Protein 5UFT (pdb70)

InterPro domains:
  IPR002871 NIF system FeS cluster assembly, NifU, N-terminal [PF01592] (6-122)
  IPR002871 NIF system FeS cluster assembly, NifU, N-terminal [PTHR10093] (5-143)
  IPR002871 NIF system FeS cluster assembly, NifU, N-terminal [cd06664] (5-134)

Secondary structure (DSSP, 8-state):
--HHHHS-HHHHHHHH---SBS--SS-SEEEEEEETTTTEEEEEEEEEETTEEEEEEEEEE--HHHHHHHHHHHHH-TT-BHHHHHHHHHHHHHHHHS-PPPP-GGGGGGGGGGGGGG-GGGHHHHTHHHHHHHHHHHHHHH--

Structure (mmCIF, N/CA/C/O backbone):
data_5UFT
#
_entry.id   5UFT
#
_cell.length_a   42.960
_cell.length_b   42.960
_cell.length_c   149.310
_cell.angle_alpha   90.000
_cell.angle_beta   90.000
_cell.angle_gamma   120.000
#
_symmetry.space_group_name_H-M   'P 31 2 1'
#
loop_
_entity.id
_entity.type
_entity.pdbx_description
1 polymer 'Nitrogen-fixing NifU-like, N-terminal'
2 water water
#
loop_
_atom_site.group_PDB
_atom_site.id
_atom_site.type_symbol
_atom_site.label_atom_id
_atom_site.label_alt_id
_atom_site.label_comp_id
_atom_sit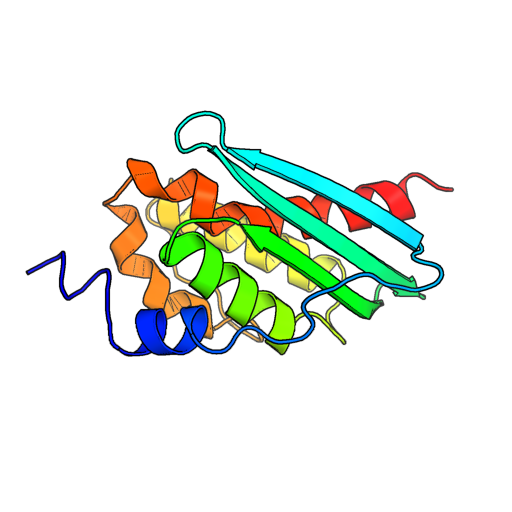e.label_asym_id
_atom_site.label_entity_id
_atom_site.label_seq_id
_atom_site.pdbx_PDB_ins_code
_atom_site.Cartn_x
_atom_site.Cartn_y
_atom_site.Cartn_z
_atom_site.occupancy
_atom_site.B_iso_or_equiv
_atom_site.auth_seq_id
_atom_site.auth_comp_id
_atom_site.auth_asym_id
_atom_site.auth_atom_id
_atom_site.pdbx_PDB_model_num
ATOM 1 N N . SER A 1 4 ? -11.500 7.290 50.547 1.00 93.96 0 SER A N 1
ATOM 2 C CA . SER A 1 4 ? -12.078 8.625 50.655 1.00 95.26 0 SER A CA 1
ATOM 3 C C . SER A 1 4 ? -11.083 9.707 50.244 1.00 94.28 0 SER A C 1
ATOM 4 O O . SER A 1 4 ? -11.423 10.614 49.485 1.00 94.79 0 SER A O 1
ATOM 7 N N . MET A 1 5 ? -9.861 9.605 50.770 1.00 93.45 1 MET A N 1
ATOM 8 C CA . MET A 1 5 ? -8.776 10.546 50.502 1.00 91.12 1 MET A CA 1
ATOM 9 C C . MET A 1 5 ? -9.074 11.956 51.006 1.00 89.75 1 MET A C 1
ATOM 10 O O . MET A 1 5 ? -8.275 12.517 51.762 1.00 92.09 1 MET A O 1
ATOM 15 N N . ILE A 1 6 ? -10.204 12.544 50.603 1.00 83.48 2 ILE A N 1
ATOM 16 C CA . ILE A 1 6 ? -10.493 13.917 51.010 1.00 80.78 2 ILE A CA 1
ATOM 17 C C . ILE A 1 6 ? -10.732 13.992 52.515 1.00 79.27 2 ILE A C 1
ATOM 18 O O . ILE A 1 6 ? -10.208 14.884 53.195 1.00 80.68 2 ILE A O 1
ATOM 23 N N . ASP A 1 7 ? -11.518 13.060 53.062 1.00 77.04 3 ASP A N 1
ATOM 24 C CA . ASP A 1 7 ? -11.665 12.989 54.509 1.00 76.52 3 ASP A CA 1
ATOM 25 C C . ASP A 1 7 ? -10.385 12.516 55.180 1.00 75.94 3 ASP A C 1
ATOM 26 O O . ASP A 1 7 ? -10.154 12.844 56.348 1.00 78.49 3 ASP A O 1
ATOM 31 N N . ASP A 1 8 ? -9.548 11.762 54.466 1.00 73.35 4 ASP A N 1
ATOM 32 C CA . ASP A 1 8 ? -8.236 11.417 54.997 1.00 71.42 4 ASP A CA 1
ATOM 33 C C . ASP A 1 8 ? -7.300 12.619 54.991 1.00 67.27 4 ASP A C 1
ATOM 34 O O . ASP A 1 8 ? -6.369 12.681 55.800 1.00 67.41 4 ASP A O 1
ATOM 39 N N . ILE A 1 9 ? -7.524 13.575 54.096 1.00 64.06 5 ILE A N 1
ATOM 40 C CA . ILE A 1 9 ? -6.678 14.762 54.027 1.00 61.30 5 ILE A CA 1
ATOM 41 C C . ILE A 1 9 ? -7.155 15.835 54.995 1.00 62.13 5 ILE A C 1
ATOM 42 O O . ILE A 1 9 ? -6.372 16.365 55.788 1.00 61.95 5 ILE A O 1
ATOM 47 N N . TYR A 1 10 ? -8.444 16.167 54.951 1.00 62.22 6 TYR A N 1
ATOM 48 C CA . TYR A 1 10 ? -9.040 17.111 55.896 1.00 65.32 6 TYR A CA 1
ATOM 49 C C . TYR A 1 10 ? -9.572 16.366 57.123 1.00 67.73 6 TYR A C 1
ATOM 50 O O . TYR A 1 10 ? -10.767 16.367 57.420 1.00 71.04 6 TYR A O 1
ATOM 59 N N . ASN A 1 11 ? -8.654 15.720 57.842 1.00 68.59 7 ASN A N 1
ATOM 60 C CA A ASN A 1 11 ? -9.091 14.965 59.006 0.74 72.06 7 ASN A CA 1
ATOM 61 C CA B ASN A 1 11 ? -8.950 14.978 59.059 0.26 72.01 7 ASN A CA 1
ATOM 62 C C . ASN A 1 11 ? -9.463 15.912 60.149 1.00 74.95 7 ASN A C 1
ATOM 63 O O . ASN A 1 11 ? -9.403 17.140 60.035 1.00 76.43 7 ASN A O 1
ATOM 72 N N . LYS A 1 12 ? -9.913 15.309 61.252 1.00 69.28 8 LYS A N 1
ATOM 73 C CA . LYS A 1 12 ? -10.315 16.098 62.408 1.00 68.42 8 LYS A CA 1
ATOM 74 C C . LYS A 1 12 ? -9.113 16.749 63.079 1.00 67.74 8 LYS A C 1
ATOM 75 O O . LYS A 1 12 ? -9.230 17.856 63.616 1.00 68.17 8 LYS A O 1
ATOM 77 N N . ARG A 1 13 ? -7.957 16.080 63.061 1.00 67.06 9 ARG A N 1
ATOM 78 C CA . ARG A 1 13 ? -6.748 16.683 63.612 1.00 67.32 9 ARG A CA 1
ATOM 79 C C . ARG A 1 13 ? -6.291 17.867 62.768 1.00 68.32 9 ARG A C 1
ATOM 80 O O . ARG A 1 13 ? -5.901 18.908 63.309 1.00 68.08 9 ARG A O 1
ATOM 88 N N . ILE A 1 14 ? -6.329 17.725 61.439 1.00 68.35 10 ILE A N 1
ATOM 89 C CA . ILE A 1 14 ? -5.937 18.821 60.556 1.00 69.70 10 ILE A CA 1
ATOM 90 C C . ILE A 1 14 ? -6.837 20.029 60.778 1.00 70.37 10 ILE A C 1
ATOM 91 O O . ILE A 1 14 ? -6.366 21.172 60.841 1.00 71.14 10 ILE A O 1
ATOM 96 N N . LEU A 1 15 ? -8.144 19.794 60.915 1.00 70.41 11 LEU A N 1
ATOM 97 C CA . LEU A 1 15 ? -9.086 20.8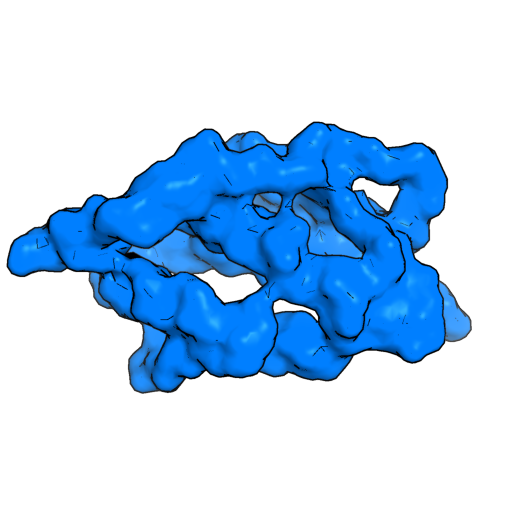93 61.102 1.00 71.38 11 LEU A CA 1
ATOM 98 C C . LEU A 1 15 ? -8.947 21.531 62.477 1.00 72.00 11 LEU A C 1
ATOM 99 O O . LEU A 1 15 ? -9.214 22.728 62.633 1.00 74.12 11 LEU A O 1
ATOM 104 N N . GLU A 1 16 ? -8.533 20.756 63.482 1.00 70.07 12 GLU A N 1
ATOM 105 C CA . GLU A 1 16 ? -8.323 21.326 64.809 1.00 69.99 12 GLU A CA 1
ATOM 106 C C . GLU A 1 16 ? -7.053 22.167 64.849 1.00 70.38 12 GLU A C 1
ATOM 107 O O . GLU A 1 16 ? -7.010 23.207 65.516 1.00 71.16 12 GLU A O 1
ATOM 109 N N . PHE A 1 17 ? -6.011 21.732 64.138 1.00 69.99 13 PHE A N 1
ATOM 110 C CA . PHE A 1 17 ? -4.773 22.503 64.082 1.00 70.47 13 PHE A CA 1
ATOM 111 C C . PHE A 1 17 ? -5.005 23.863 63.435 1.00 72.43 13 PHE A C 1
ATOM 112 O O . PHE A 1 17 ? -4.684 24.905 64.019 1.00 73.73 13 PHE A O 1
ATOM 120 N N . ALA A 1 18 ? -5.580 23.871 62.229 1.00 72.79 14 ALA A N 1
ATOM 121 C CA . ALA A 1 18 ? -5.731 25.112 61.476 1.00 74.51 14 ALA A CA 1
ATOM 122 C C . ALA A 1 18 ? -6.600 26.125 62.212 1.00 75.46 14 ALA A C 1
ATOM 123 O O . ALA A 1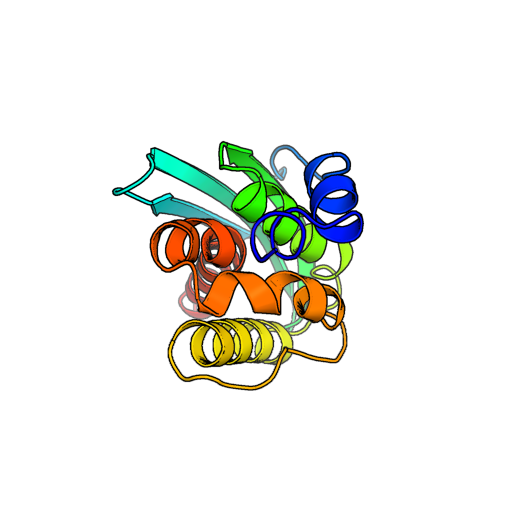 18 ? -6.419 27.335 62.041 1.00 76.99 14 ALA A O 1
ATOM 125 N N . GLY A 1 19 ? -7.538 25.657 63.032 1.00 74.76 15 GLY A N 1
ATOM 126 C CA . GLY A 1 19 ? -8.423 26.557 63.745 1.00 75.76 15 GLY A CA 1
ATOM 127 C C . GLY A 1 19 ? -7.866 27.136 65.025 1.00 77.12 15 GLY A C 1
ATOM 128 O O . GLY A 1 19 ? -8.427 28.108 65.541 1.00 78.31 15 GLY A O 1
ATOM 129 N N . ASN A 1 20 ? -6.776 26.569 65.552 1.00 71.82 16 ASN A N 1
ATOM 130 C CA . ASN A 1 20 ? -6.189 27.007 66.821 1.00 73.43 16 ASN A CA 1
ATOM 131 C C . ASN A 1 20 ? -4.694 27.277 66.621 1.00 69.87 16 ASN A C 1
ATOM 132 O O . ASN A 1 20 ? -3.839 26.550 67.131 1.00 66.30 16 ASN A O 1
ATOM 137 N N . MET A 1 21 ? -4.383 28.335 65.875 1.00 70.98 17 MET A N 1
ATOM 138 C CA . MET A 1 21 ? -3.004 28.770 65.695 1.00 69.69 17 MET A CA 1
ATOM 139 C C . MET A 1 21 ? -2.609 29.708 66.829 1.00 69.49 17 MET A C 1
ATOM 140 O O . MET A 1 21 ? -3.303 30.693 67.099 1.00 70.76 17 MET A O 1
ATOM 145 N N . GLU A 1 22 ? -1.497 29.401 67.486 1.00 68.42 18 GLU A N 1
ATOM 146 C CA . GLU A 1 22 ? -0.993 30.202 68.591 1.00 69.40 18 GLU A CA 1
ATOM 147 C C . GLU A 1 22 ? 0.175 31.070 68.134 1.00 66.89 18 GLU A C 1
ATOM 148 O O . GLU A 1 22 ? 0.841 30.785 67.136 1.00 64.64 18 GLU A O 1
ATOM 154 N N . ARG A 1 23 ? 0.399 32.156 68.879 1.00 68.19 19 ARG A N 1
ATOM 155 C CA . ARG A 1 23 ? 1.540 33.053 68.675 1.00 68.69 19 ARG A CA 1
ATOM 156 C C . ARG A 1 23 ? 1.494 33.737 67.310 1.00 68.58 19 ARG A C 1
ATOM 157 O O . ARG A 1 23 ? 2.504 33.830 66.612 1.00 67.54 19 ARG A O 1
ATOM 165 N N . ILE A 1 24 ? 0.319 34.231 66.933 1.00 69.79 20 ILE A N 1
ATOM 166 C CA . ILE A 1 24 ? 0.179 35.012 65.710 1.00 68.79 20 ILE A CA 1
ATOM 167 C C . ILE A 1 24 ? 0.537 36.461 66.009 1.00 70.83 20 ILE A C 1
ATOM 168 O O . ILE A 1 24 ? -0.008 37.070 66.937 1.00 72.87 20 ILE A O 1
ATOM 173 N N . GLY A 1 25 ? 1.454 37.009 65.236 1.00 71.31 21 GLY A N 1
ATOM 174 C CA . GLY A 1 25 ? 1.872 38.384 65.408 1.00 75.92 21 GLY A CA 1
ATOM 175 C C . GLY A 1 25 ? 3.338 38.543 65.024 1.00 75.20 21 GLY A C 1
ATOM 176 O O . GLY A 1 25 ? 3.819 37.893 64.093 1.00 68.97 21 GLY A O 1
ATOM 177 N N . GLN A 1 26 ? 4.027 39.415 65.758 1.00 77.43 22 GLN A N 1
ATOM 178 C CA . GLN A 1 26 ? 5.428 39.711 65.503 1.00 77.68 22 GLN A CA 1
ATOM 179 C C . GLN A 1 26 ? 6.174 39.798 66.827 1.00 80.60 22 GLN A C 1
ATOM 180 O O . GLN A 1 26 ? 5.585 40.049 67.882 1.00 81.34 22 GLN A O 1
ATOM 182 N N . LEU A 1 27 ? 7.484 39.581 66.761 1.00 82.28 23 LEU A N 1
ATOM 183 C CA . LEU A 1 27 ? 8.342 39.686 67.931 1.00 84.42 23 LEU A CA 1
ATOM 184 C C . LEU A 1 27 ? 8.907 41.095 68.051 1.00 93.19 23 LEU A C 1
ATOM 185 O O . LEU A 1 27 ? 9.035 41.823 67.063 1.00 97.04 23 LEU A O 1
ATOM 190 N N . ALA A 1 28 ? 9.246 41.473 69.285 1.00 97.41 24 ALA A N 1
ATOM 191 C CA . ALA A 1 28 ? 9.725 42.826 69.548 1.00 101.73 24 ALA A CA 1
ATOM 192 C C . ALA A 1 28 ? 11.066 43.078 68.868 1.00 101.23 24 ALA A C 1
ATOM 193 O O . ALA A 1 28 ? 11.174 43.922 67.971 1.00 105.22 24 ALA A O 1
ATOM 195 N N . GLU A 1 29 ? 12.103 42.354 69.282 1.00 94.63 25 GLU A N 1
ATOM 196 C CA . GLU A 1 29 ? 13.449 42.504 68.731 1.00 91.72 25 GLU A CA 1
ATOM 197 C C . GLU A 1 29 ? 13.946 41.142 68.262 1.00 83.21 25 GLU A C 1
ATOM 198 O O . GLU A 1 29 ? 14.814 40.529 68.894 1.00 80.81 25 GLU A O 1
ATOM 204 N N . PRO A 1 30 ? 13.421 40.647 67.145 1.00 78.92 26 PRO A N 1
ATOM 205 C CA . PRO A 1 30 ? 13.788 39.301 66.694 1.00 75.48 26 PRO A CA 1
ATOM 206 C C . PRO A 1 30 ? 15.220 39.241 66.189 1.00 75.70 26 PRO A C 1
ATOM 207 O O . PRO A 1 30 ? 15.792 40.236 65.737 1.00 68.08 26 PRO A O 1
ATOM 211 N N . ASP A 1 31 ? 15.798 38.041 66.271 1.00 63.43 27 ASP A N 1
ATOM 212 C CA . ASP A 1 31 ? 17.143 37.824 65.752 1.00 63.52 27 ASP A CA 1
ATOM 213 C C . ASP A 1 31 ? 17.146 37.627 64.242 1.00 63.56 27 ASP A C 1
ATOM 214 O O . ASP A 1 31 ? 18.154 37.912 63.587 1.00 63.94 27 ASP A O 1
ATOM 219 N N . ALA A 1 32 ? 16.041 37.142 63.678 1.00 63.18 28 ALA A N 1
ATOM 220 C CA . ALA A 1 32 ? 15.929 36.951 62.240 1.00 63.02 28 ALA A CA 1
ATOM 221 C C . ALA A 1 32 ? 14.456 36.861 61.871 1.00 65.00 28 ALA A C 1
ATOM 222 O O . ALA A 1 32 ? 13.640 36.348 62.640 1.00 66.21 28 ALA A O 1
ATOM 224 N N . VAL A 1 33 ? 14.127 37.376 60.688 1.00 66.89 29 VAL A N 1
ATOM 225 C CA . VAL A 1 33 ? 12.771 37.340 60.155 1.00 65.61 29 VAL A CA 1
ATOM 226 C C . VAL A 1 33 ? 12.826 36.787 58.740 1.00 65.08 29 VAL A C 1
ATOM 227 O O . VAL A 1 33 ? 13.568 37.303 57.897 1.00 67.03 29 VAL A O 1
ATOM 231 N N . ALA A 1 34 ? 12.040 35.746 58.478 1.00 63.02 30 ALA A N 1
ATOM 232 C CA . ALA A 1 34 ? 11.976 35.112 57.171 1.00 63.91 30 ALA A CA 1
ATOM 233 C C . ALA A 1 34 ? 10.547 35.135 56.650 1.00 66.43 30 ALA A C 1
ATOM 234 O O . ALA A 1 34 ? 9.602 34.835 57.386 1.00 64.41 30 ALA A O 1
ATOM 236 N N . THR A 1 35 ? 10.396 35.493 55.377 1.00 68.58 31 THR A N 1
ATOM 237 C CA . THR A 1 35 ? 9.113 35.471 54.689 1.00 69.44 31 THR A CA 1
ATOM 238 C C . THR A 1 35 ? 9.210 34.514 53.510 1.00 68.65 31 THR A C 1
ATOM 239 O O . THR A 1 35 ? 10.108 34.647 52.671 1.00 69.58 31 THR A O 1
ATOM 243 N N . VAL A 1 36 ? 8.293 33.552 53.452 1.00 67.40 32 VAL A N 1
ATOM 244 C CA . VAL A 1 36 ? 8.308 32.502 52.442 1.00 67.35 32 VAL A CA 1
ATOM 245 C C . VAL A 1 36 ? 6.977 32.519 51.703 1.00 68.80 32 VAL A C 1
ATOM 246 O O . VAL A 1 36 ? 5.915 32.646 52.322 1.00 69.00 32 VAL A O 1
ATOM 250 N N . HIS A 1 37 ? 7.034 32.391 50.377 1.00 71.19 33 HIS A N 1
ATOM 251 C CA . HIS A 1 37 ? 5.854 32.502 49.530 1.00 72.45 33 HIS A CA 1
ATOM 252 C C . HIS A 1 37 ? 5.739 31.291 48.615 1.00 72.97 33 HIS A C 1
ATOM 253 O O . HIS A 1 37 ? 6.739 30.808 48.077 1.00 72.73 33 HIS A O 1
ATOM 255 N N . SER A 1 38 ? 4.509 30.811 48.441 1.00 74.23 34 SER A N 1
ATOM 256 C CA . SER A 1 38 ? 4.200 29.734 47.505 1.00 74.30 34 SER A CA 1
ATOM 257 C C . SER A 1 38 ? 3.545 30.354 46.278 1.00 76.93 34 SER A C 1
ATOM 258 O O . SER A 1 38 ? 2.380 30.761 46.327 1.00 77.83 34 SER A O 1
ATOM 261 N N . LYS A 1 39 ? 4.292 30.414 45.174 1.00 78.92 35 LYS A N 1
ATOM 262 C CA . LYS A 1 39 ? 3.809 31.109 43.986 1.00 83.11 35 LYS A CA 1
ATOM 263 C C . LYS A 1 39 ? 2.620 30.403 43.347 1.00 84.01 35 LYS A C 1
ATOM 264 O O . LYS A 1 39 ? 1.823 31.044 42.652 1.00 87.56 35 LYS A O 1
ATOM 270 N N . LEU A 1 40 ? 2.475 29.095 43.570 1.00 81.34 36 LEU A N 1
ATOM 271 C CA . LEU A 1 40 ? 1.385 28.357 42.940 1.00 80.53 36 LEU A CA 1
ATOM 272 C C . LEU A 1 40 ? 0.037 28.737 43.543 1.00 78.91 36 LEU A C 1
ATOM 273 O O . LEU A 1 40 ? -0.931 28.988 42.815 1.00 80.75 36 LEU A O 1
ATOM 275 N N . CYS A 1 41 ? -0.046 28.787 44.873 1.00 76.18 37 CYS A N 1
ATOM 276 C CA . CYS A 1 41 ? -1.298 29.071 45.557 1.00 76.62 37 CYS A CA 1
ATOM 277 C C . CYS A 1 41 ? -1.352 30.453 46.193 1.00 77.70 37 CYS A C 1
ATOM 278 O O . CYS A 1 41 ? -2.425 30.860 46.651 1.00 79.01 37 CYS A O 1
ATOM 281 N N . GLY A 1 42 ? -0.238 31.181 46.238 1.00 77.63 38 GLY A N 1
ATOM 282 C CA . GLY A 1 42 ? -0.241 32.507 46.822 1.00 79.03 38 GLY A CA 1
ATOM 283 C C . GLY A 1 42 ? -0.230 32.543 48.332 1.00 76.97 38 GLY A C 1
ATOM 284 O O . GLY A 1 42 ? -0.628 33.554 48.920 1.00 78.93 38 GLY A O 1
ATOM 285 N N . SER A 1 43 ? 0.214 31.473 48.982 1.00 70.94 39 SER A N 1
ATOM 286 C CA . SER A 1 43 ? 0.264 31.416 50.434 1.00 71.03 39 SER A CA 1
ATOM 287 C C . SER A 1 43 ? 1.579 31.995 50.945 1.00 70.65 39 SER A C 1
ATOM 288 O O . SER A 1 43 ? 2.630 31.852 50.315 1.00 70.85 39 SER A O 1
ATOM 291 N N . THR A 1 44 ? 1.508 32.656 52.099 1.00 68.47 40 THR A N 1
ATOM 292 C CA . THR A 1 44 ? 2.648 33.377 52.647 1.00 67.43 40 THR A CA 1
ATOM 293 C C . THR A 1 44 ? 2.734 33.145 54.148 1.00 65.13 40 THR A C 1
ATOM 294 O O . THR A 1 44 ? 1.714 33.126 54.843 1.00 63.29 40 THR A O 1
ATOM 298 N N . VAL A 1 45 ? 3.960 32.963 54.640 1.00 63.93 41 VAL A N 1
ATOM 299 C CA . VAL A 1 45 ? 4.232 32.790 56.063 1.00 61.17 41 VAL A CA 1
ATOM 300 C C . VAL A 1 45 ? 5.460 33.618 56.418 1.00 63.21 41 VAL A C 1
ATOM 301 O O . VAL A 1 45 ? 6.529 33.432 55.825 1.00 65.86 41 VAL A O 1
ATOM 305 N N . THR A 1 46 ? 5.309 34.531 57.375 1.00 62.94 42 THR A N 1
ATOM 306 C CA . THR A 1 46 ? 6.414 35.319 57.911 1.00 63.89 42 THR A CA 1
ATOM 307 C C . THR A 1 46 ? 6.680 34.857 59.338 1.00 62.60 42 THR A C 1
ATOM 308 O O . THR A 1 46 ? 5.782 34.904 60.182 1.00 62.21 42 THR A O 1
ATOM 312 N N . VAL A 1 47 ? 7.907 34.415 59.604 1.00 62.02 43 VAL A N 1
ATOM 313 C CA . VAL A 1 47 ? 8.270 33.817 60.884 1.00 58.36 43 VAL A CA 1
ATOM 314 C C . VAL A 1 47 ? 9.293 34.706 61.579 1.00 58.62 43 VAL A C 1
ATOM 315 O O . VAL A 1 47 ? 10.280 35.126 60.965 1.00 59.89 43 VAL A O 1
ATOM 319 N N . TYR A 1 48 ? 9.049 34.989 62.857 1.00 58.04 44 TYR A N 1
ATOM 320 C CA . TYR A 1 48 ? 9.970 35.730 63.710 1.00 60.05 44 TYR A CA 1
ATOM 321 C C . TYR A 1 48 ? 10.566 34.766 64.726 1.00 61.15 44 TYR A C 1
ATOM 322 O O . TYR A 1 48 ? 9.835 33.993 65.354 1.00 60.70 44 TYR A O 1
ATOM 331 N N . LEU A 1 49 ? 11.888 34.810 64.888 1.00 60.26 45 LEU A N 1
ATOM 332 C CA . LEU A 1 49 ? 12.582 33.794 65.666 1.00 59.00 45 LEU A CA 1
ATOM 333 C C . LEU A 1 49 ? 13.647 34.422 66.554 1.00 58.97 45 LEU A C 1
ATOM 334 O O . LEU A 1 49 ? 14.357 35.341 66.136 1.00 59.95 45 LEU A O 1
ATOM 339 N N . LYS A 1 50 ? 13.749 33.915 67.782 1.00 58.74 46 LYS A N 1
ATOM 340 C CA . LYS A 1 50 ? 14.833 34.234 68.700 1.00 59.62 46 LYS A CA 1
ATOM 341 C C . LYS A 1 50 ? 15.536 32.945 69.101 1.00 57.88 46 LYS A C 1
ATOM 342 O O . LYS A 1 50 ? 14.887 31.912 69.297 1.00 56.61 46 LYS A O 1
ATOM 348 N N . MET A 1 51 ? 16.862 33.003 69.219 1.00 58.69 47 MET A N 1
ATOM 349 C CA . MET A 1 51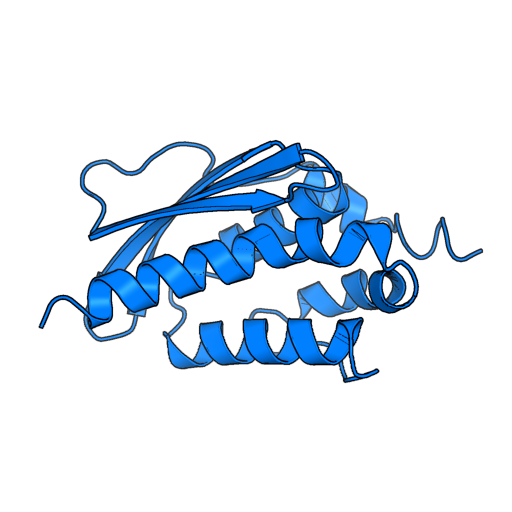 ? 17.655 31.827 69.547 1.00 59.34 47 MET A CA 1
ATOM 350 C C . MET A 1 51 ? 18.790 32.208 70.487 1.00 59.91 47 MET A C 1
ATOM 351 O O . MET A 1 51 ? 19.127 33.383 70.653 1.00 61.58 47 MET A O 1
ATOM 356 N N . ARG A 1 52 ? 19.376 31.182 71.107 1.00 59.03 48 ARG A N 1
ATOM 357 C CA . ARG A 1 52 ? 20.617 31.308 71.862 1.00 60.64 48 ARG A CA 1
ATOM 358 C C . ARG A 1 52 ? 21.193 29.924 72.131 1.00 60.66 48 ARG A C 1
ATOM 359 O O . ARG A 1 52 ? 20.465 29.015 72.544 1.00 59.97 48 ARG A O 1
ATOM 367 N N . ASP A 1 53 ? 22.496 29.760 71.897 1.00 61.04 49 ASP A N 1
ATOM 368 C CA . ASP A 1 53 ? 23.203 28.500 72.135 1.00 60.96 49 ASP A CA 1
ATOM 369 C C . ASP A 1 53 ? 22.578 27.332 71.376 1.00 60.90 49 ASP A C 1
ATOM 370 O O . ASP A 1 53 ? 22.548 26.204 71.875 1.00 62.39 49 ASP A O 1
ATOM 375 N N . GLY A 1 54 ? 22.073 27.585 70.171 1.00 60.05 50 GLY A N 1
ATOM 376 C CA . GLY A 1 54 ? 21.484 26.536 69.365 1.00 58.13 50 GLY A CA 1
ATOM 377 C C . GLY A 1 54 ? 20.068 26.153 69.728 1.00 55.71 50 GLY A C 1
ATOM 378 O O . GLY A 1 54 ? 19.560 25.153 69.206 1.00 54.83 50 GLY A O 1
ATOM 379 N N . VAL A 1 55 ? 19.409 26.914 70.598 1.00 54.71 51 VAL A N 1
ATOM 380 C CA . VAL A 1 55 ? 18.064 26.605 71.063 1.00 53.88 51 VAL A CA 1
ATOM 381 C C . VAL A 1 55 ? 17.148 27.772 70.726 1.00 54.18 51 VAL A C 1
ATOM 382 O O . VAL A 1 55 ? 17.517 28.937 70.913 1.00 55.16 51 VAL A O 1
ATOM 386 N N . VAL A 1 56 ? 15.958 27.457 70.227 1.00 52.60 52 VAL A N 1
ATOM 387 C CA . VAL A 1 56 ? 14.944 28.470 69.955 1.00 51.47 52 VAL A CA 1
ATOM 388 C C . VAL A 1 56 ? 14.305 28.893 71.271 1.00 50.96 52 VAL A C 1
ATOM 389 O O . VAL A 1 56 ? 13.843 28.050 72.049 1.00 50.30 52 VAL A O 1
ATOM 393 N N . THR A 1 57 ? 14.279 30.204 71.525 1.00 51.41 53 THR A N 1
ATOM 394 C CA . THR A 1 57 ? 13.756 30.739 72.775 1.00 51.69 53 THR A CA 1
ATOM 395 C C . THR A 1 57 ? 12.451 31.505 72.623 1.00 52.89 53 THR A C 1
ATOM 396 O O . THR A 1 57 ? 11.738 31.674 73.618 1.00 54.80 53 THR A O 1
ATOM 400 N N . ASP A 1 58 ? 12.121 31.972 71.422 1.00 54.12 54 ASP A N 1
ATOM 401 C CA . ASP A 1 58 ? 10.882 32.706 71.210 1.00 54.93 54 ASP A CA 1
ATOM 402 C C . ASP A 1 58 ? 10.469 32.555 69.754 1.00 54.34 54 ASP A C 1
ATOM 403 O O . ASP A 1 58 ? 11.311 32.345 68.876 1.00 52.31 54 ASP A O 1
ATOM 408 N N . PHE A 1 59 ? 9.166 32.667 69.507 1.00 55.68 55 PHE A N 1
ATOM 409 C CA . PHE A 1 59 ? 8.622 32.426 68.179 1.00 55.28 55 PHE A CA 1
ATOM 410 C C . PHE A 1 59 ? 7.343 33.226 67.993 1.00 56.49 55 PHE A C 1
ATOM 411 O O . PHE A 1 59 ? 6.544 33.363 68.924 1.00 56.74 55 PHE A O 1
ATOM 419 N N . ALA A 1 60 ? 7.161 33.743 66.780 1.00 57.37 56 ALA A N 1
ATOM 420 C CA . ALA A 1 60 ? 5.941 34.425 66.372 1.00 58.74 56 ALA A CA 1
ATOM 421 C C . ALA A 1 60 ? 5.867 34.377 64.854 1.00 58.49 56 ALA A C 1
ATOM 422 O O . ALA A 1 60 ? 6.896 34.395 64.172 1.00 57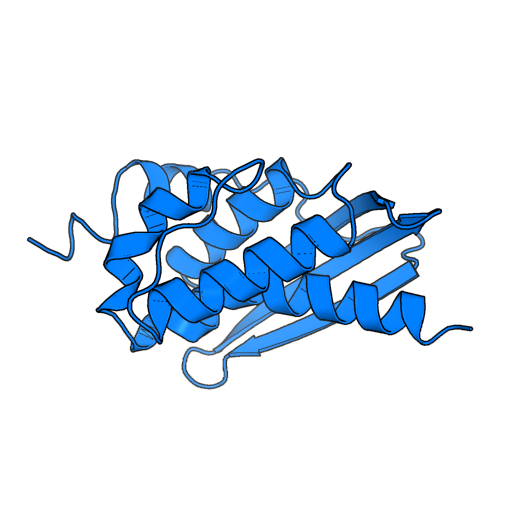.43 56 ALA A O 1
ATOM 424 N N . HIS A 1 61 ? 4.646 34.313 64.329 1.00 59.54 57 HIS A N 1
ATOM 425 C CA . HIS A 1 61 ? 4.472 34.172 62.892 1.00 59.44 57 HIS A CA 1
ATOM 426 C C . HIS A 1 61 ? 3.157 34.797 62.454 1.00 63.31 57 HIS A C 1
ATOM 427 O O . HIS A 1 61 ? 2.216 34.926 63.240 1.00 65.22 57 HIS A O 1
ATOM 434 N N . GLU A 1 62 ? 3.110 35.184 61.181 1.00 65.38 58 GLU A N 1
ATOM 435 C CA . GLU A 1 62 ? 1.900 35.666 60.529 1.00 67.07 58 GLU A CA 1
ATOM 436 C C . GLU A 1 62 ? 1.632 34.763 59.334 1.00 63.37 58 GLU A C 1
ATOM 437 O O . GLU A 1 62 ? 2.497 34.608 58.464 1.00 60.25 58 GLU A O 1
ATOM 443 N N . VAL A 1 63 ? 0.445 34.161 59.297 1.00 62.93 59 VAL A N 1
ATOM 444 C CA . VAL A 1 63 ? 0.122 33.105 58.344 1.00 62.43 59 VAL A CA 1
ATOM 445 C C . VAL A 1 63 ? -1.072 33.536 57.502 1.00 67.39 59 VAL A C 1
ATOM 446 O O . VAL A 1 63 ? -2.072 34.028 58.037 1.00 69.48 59 VAL A O 1
ATOM 450 N N . LYS A 1 64 ? -0.959 33.346 56.176 1.00 68.93 60 LYS A N 1
ATOM 451 C CA . LYS A 1 64 ? -2.052 33.549 55.221 1.00 71.42 60 LYS A CA 1
ATOM 452 C C . LYS A 1 64 ? -1.933 32.426 54.187 1.00 69.68 60 LYS A C 1
ATOM 453 O O . LYS A 1 64 ? -1.455 32.625 53.069 1.00 71.29 60 LYS A O 1
ATOM 455 N N . ALA A 1 65 ? -2.370 31.228 54.574 1.00 69.22 61 ALA A N 1
ATOM 456 C CA . ALA A 1 65 ? -2.180 30.030 53.769 1.00 70.18 61 ALA A CA 1
ATOM 457 C C . ALA A 1 65 ? -3.459 29.203 53.788 1.00 73.25 61 ALA A C 1
ATOM 458 O O . ALA A 1 65 ? -4.431 29.536 54.474 1.00 74.50 61 ALA A O 1
ATOM 460 N N . CYS A 1 66 ? -3.453 28.107 53.032 1.00 74.18 62 CYS A N 1
ATOM 461 C CA . CYS A 1 66 ? -4.593 27.205 53.000 1.00 73.65 62 CYS A CA 1
ATOM 462 C C . CYS A 1 66 ? -4.688 26.433 54.316 1.00 72.21 62 CYS A C 1
ATOM 463 O O . CYS A 1 66 ? -3.896 26.623 55.243 1.00 71.60 62 CYS A O 1
ATOM 466 N N . ALA A 1 67 ? -5.676 25.537 54.389 1.00 73.13 63 ALA A N 1
ATOM 467 C CA . ALA A 1 67 ? -5.910 24.790 55.621 1.00 71.83 63 ALA A CA 1
ATOM 468 C C . ALA A 1 67 ? -4.708 23.930 55.990 1.00 69.25 63 ALA A C 1
ATOM 469 O O . ALA A 1 67 ? -4.359 23.814 57.171 1.00 67.76 63 ALA A O 1
ATOM 471 N N . LEU A 1 68 ? -4.062 23.318 54.995 1.00 69.00 64 LEU A N 1
ATOM 472 C CA . LEU A 1 68 ? -2.879 22.511 55.279 1.00 65.88 64 LEU A CA 1
ATOM 473 C C . LEU A 1 68 ? -1.719 23.382 55.746 1.00 63.14 64 LEU A C 1
ATOM 474 O O . LEU A 1 68 ? -0.972 22.995 56.653 1.00 63.23 64 LEU A O 1
ATOM 479 N N . GLY A 1 69 ? -1.554 24.561 55.144 1.00 63.48 65 GLY A N 1
ATOM 480 C CA . GLY A 1 69 ? -0.525 25.476 55.607 1.00 63.24 65 GLY A CA 1
ATOM 481 C C . GLY A 1 69 ? -0.810 26.017 56.996 1.00 62.75 65 GLY A C 1
ATOM 482 O O . GLY A 1 69 ? 0.107 26.200 57.801 1.00 60.18 65 GLY A O 1
ATOM 483 N N . GLN A 1 70 ? -2.085 26.282 57.294 1.00 63.39 66 GLN A N 1
ATOM 484 C CA . GLN A 1 70 ? -2.461 26.711 58.638 1.00 62.78 66 GLN A CA 1
ATOM 485 C C . GLN A 1 70 ? -2.213 25.602 59.652 1.00 62.09 66 GLN A C 1
ATOM 486 O O . GLN A 1 70 ? -1.671 25.844 60.738 1.00 61.43 66 GLN A O 1
ATOM 492 N N . ALA A 1 71 ? -2.606 24.372 59.312 1.00 61.94 67 ALA A N 1
ATOM 493 C CA . ALA A 1 71 ? -2.452 23.257 60.241 1.00 59.56 67 ALA A CA 1
ATOM 494 C C . ALA A 1 71 ? -0.983 22.956 60.511 1.00 59.84 67 ALA A C 1
ATOM 495 O O . ALA A 1 71 ? -0.609 22.612 61.638 1.00 60.05 67 ALA A O 1
ATOM 497 N N . SER A 1 72 ? -0.134 23.078 59.487 1.00 59.36 68 SER A N 1
ATOM 498 C CA . SER A 1 72 ? 1.292 22.836 59.681 1.00 57.53 68 SER A CA 1
ATOM 499 C C . SER A 1 72 ? 1.930 23.944 60.507 1.00 56.75 68 SER A C 1
ATOM 500 O O . SER A 1 72 ? 2.801 23.680 61.344 1.00 56.66 68 SER A O 1
ATOM 503 N N . SER A 1 73 ? 1.517 25.193 60.276 1.00 56.86 69 SER A N 1
ATOM 504 C CA . SER A 1 73 ? 2.035 26.304 61.066 1.00 56.40 69 SER A CA 1
ATOM 505 C C . SER A 1 73 ? 1.570 26.223 62.513 1.00 55.52 69 SER A C 1
ATOM 506 O O . SER A 1 73 ? 2.270 26.696 63.416 1.00 54.08 69 SER A O 1
ATOM 509 N N . SER A 1 74 ? 0.397 25.633 62.751 1.00 57.05 70 SER A N 1
ATOM 510 C CA . SER A 1 74 ? -0.092 25.484 64.117 1.00 56.96 70 SER A CA 1
ATOM 511 C C . SER A 1 74 ? 0.738 24.469 64.892 1.00 55.52 70 SER A C 1
ATOM 512 O O . SER A 1 74 ? 1.019 24.667 66.080 1.00 56.49 70 SER A O 1
ATOM 515 N N . VAL A 1 75 ? 1.138 23.377 64.238 1.00 54.68 71 VAL A N 1
ATOM 516 C CA . VAL A 1 75 ? 1.979 22.384 64.898 1.00 52.62 71 VAL A CA 1
ATOM 517 C C . VAL A 1 75 ? 3.349 22.970 65.211 1.00 52.96 71 VAL A C 1
ATOM 518 O O . VAL A 1 75 ? 3.935 22.688 66.264 1.00 53.57 71 VAL A O 1
ATOM 522 N N . MET A 1 76 ? 3.878 23.798 64.308 1.00 52.41 72 MET A N 1
ATOM 523 C CA . MET A 1 76 ? 5.176 24.423 64.543 1.00 51.59 72 MET A CA 1
ATOM 524 C C . MET A 1 76 ? 5.133 25.335 65.762 1.00 51.34 72 MET A C 1
ATOM 525 O O . MET A 1 76 ? 6.013 25.276 66.627 1.00 50.67 72 MET A O 1
ATOM 530 N N . ALA A 1 77 ? 4.101 26.178 65.855 1.00 53.23 73 ALA A N 1
ATOM 531 C CA . ALA A 1 77 ? 4.006 27.131 66.956 1.00 54.33 73 ALA A CA 1
ATOM 532 C C . ALA A 1 77 ? 3.863 26.451 68.312 1.00 55.91 73 ALA A C 1
ATOM 533 O O . ALA A 1 77 ? 4.172 27.070 69.336 1.00 56.86 73 ALA A O 1
ATOM 535 N N . ARG A 1 78 ? 3.406 25.198 68.347 1.00 57.64 74 ARG A N 1
ATOM 536 C CA . ARG A 1 78 ? 3.234 24.493 69.611 1.00 59.17 74 ARG A CA 1
ATOM 537 C C . ARG A 1 78 ? 4.490 23.765 70.065 1.00 58.48 74 ARG A C 1
ATOM 538 O O . ARG A 1 78 ? 4.597 23.426 71.248 1.00 58.68 74 ARG A O 1
ATOM 546 N N . ASN A 1 79 ? 5.440 23.519 69.162 1.00 58.53 75 ASN A N 1
ATOM 547 C CA . ASN A 1 79 ? 6.583 22.675 69.473 1.00 58.09 75 ASN A CA 1
ATOM 548 C C . ASN A 1 79 ? 7.932 23.289 69.119 1.00 56.42 75 ASN A C 1
ATOM 549 O O . ASN A 1 79 ? 8.953 22.612 69.277 1.00 56.50 75 ASN A O 1
ATOM 554 N N . VAL A 1 80 ? 7.976 24.538 68.656 1.00 54.56 76 VAL A N 1
ATOM 555 C CA . VAL A 1 80 ? 9.244 25.091 68.188 1.00 52.14 76 VAL A CA 1
ATOM 556 C C . VAL A 1 80 ? 10.075 25.629 69.349 1.00 52.46 76 VAL A C 1
ATOM 557 O O . VAL A 1 80 ? 11.305 25.499 69.355 1.00 55.17 76 VAL A O 1
ATOM 561 N N . ILE A 1 81 ? 9.432 26.229 70.351 1.00 49.70 77 ILE A N 1
ATOM 562 C CA . ILE A 1 81 ? 10.169 26.813 71.465 1.00 50.86 77 ILE A CA 1
ATOM 563 C C . ILE A 1 81 ? 10.771 25.701 72.312 1.00 49.82 77 ILE A C 1
ATOM 564 O O . ILE A 1 81 ? 10.064 24.800 72.782 1.00 49.91 77 ILE A O 1
ATOM 569 N N . GLY A 1 82 ? 12.087 25.761 72.513 1.00 50.39 78 GLY A N 1
ATOM 570 C CA . GLY A 1 82 ? 12.816 24.725 73.210 1.00 49.19 78 GLY A CA 1
ATOM 571 C C . GLY A 1 82 ? 13.494 23.720 72.305 1.00 48.08 78 GLY A C 1
ATOM 572 O O . GLY A 1 82 ? 14.289 22.908 72.794 1.00 48.49 78 GLY A O 1
ATOM 573 N N . ALA A 1 83 ? 13.205 23.752 71.007 1.00 46.96 79 ALA A N 1
ATOM 574 C CA . ALA A 1 83 ? 13.813 22.827 70.065 1.00 48.10 79 ALA A CA 1
ATOM 575 C C . ALA A 1 83 ? 15.199 23.308 69.656 1.00 49.71 79 ALA A C 1
ATOM 576 O O . ALA A 1 83 ? 15.494 24.507 69.659 1.00 50.51 79 ALA A O 1
ATOM 578 N N . THR A 1 84 ? 16.052 22.356 69.300 1.00 50.20 80 THR A N 1
ATOM 579 C CA . THR A 1 84 ? 17.376 22.671 68.793 1.00 51.99 80 THR A CA 1
ATOM 580 C C . THR A 1 84 ? 17.336 22.817 67.276 1.00 53.87 80 THR A C 1
ATOM 581 O O . THR A 1 84 ? 16.394 22.382 66.608 1.00 53.45 80 THR A O 1
ATOM 585 N N . ALA A 1 85 ? 18.382 23.446 66.735 1.00 55.09 81 ALA A N 1
ATOM 586 C CA . ALA A 1 85 ? 18.474 23.615 65.289 1.00 55.80 81 ALA A CA 1
ATOM 587 C C . ALA A 1 85 ? 18.523 22.268 64.581 1.00 57.95 81 ALA A C 1
ATOM 588 O O . ALA A 1 85 ? 17.975 22.113 63.484 1.00 59.06 81 ALA A O 1
ATOM 590 N N . ASP A 1 86 ? 19.168 21.277 65.200 1.00 59.55 82 ASP A N 1
ATOM 591 C CA . ASP A 1 86 ? 19.236 19.951 64.596 1.00 61.89 82 ASP A CA 1
ATOM 592 C C . ASP A 1 86 ? 17.880 19.257 64.629 1.00 60.67 82 ASP A C 1
ATOM 593 O O . ASP A 1 86 ? 17.534 18.520 63.698 1.00 61.45 82 ASP A O 1
ATOM 598 N N . GLU A 1 87 ? 17.098 19.479 65.689 1.00 58.96 83 GLU A N 1
ATOM 599 C CA . GLU A 1 87 ? 15.753 18.914 65.739 1.00 58.79 83 GLU A CA 1
ATOM 600 C C . GLU A 1 87 ? 14.866 19.513 64.657 1.00 59.29 83 GLU A C 1
ATOM 601 O O . GLU A 1 87 ? 14.010 18.823 64.089 1.00 60.26 83 GLU A O 1
ATOM 607 N N . LEU A 1 88 ? 15.059 20.798 64.354 1.00 57.23 84 LEU A N 1
ATOM 608 C CA . LEU A 1 88 ? 14.212 21.476 63.381 1.00 56.57 84 LEU A CA 1
ATOM 609 C C . LEU A 1 88 ? 14.591 21.108 61.952 1.00 57.00 84 LEU A C 1
ATOM 610 O O . LEU A 1 88 ? 13.712 20.915 61.104 1.00 55.86 84 LEU A O 1
ATOM 615 N N . ARG A 1 89 ? 15.891 21.010 61.663 1.00 57.32 85 ARG A N 1
ATOM 616 C CA . ARG A 1 89 ? 16.312 20.559 60.342 1.00 58.50 85 ARG A CA 1
ATOM 617 C C . ARG A 1 89 ? 15.917 19.108 60.105 1.00 59.19 85 ARG A C 1
ATOM 618 O O . ARG A 1 89 ? 15.585 18.730 58.975 1.00 60.59 85 ARG A O 1
ATOM 626 N N . ALA A 1 90 ? 15.943 18.283 61.155 1.00 57.82 86 ALA A N 1
ATOM 627 C CA . ALA A 1 90 ? 15.525 16.893 61.011 1.00 57.18 86 ALA A CA 1
ATOM 628 C C . ALA A 1 90 ? 14.039 16.796 60.689 1.00 56.62 86 ALA A C 1
ATOM 629 O O . ALA A 1 90 ? 13.635 16.006 59.828 1.00 58.28 86 ALA A O 1
ATOM 631 N N . ALA A 1 91 ? 13.212 17.596 61.367 1.00 54.22 87 ALA A N 1
ATOM 632 C CA . ALA A 1 91 ? 11.781 17.580 61.089 1.00 52.23 87 ALA A CA 1
ATOM 633 C C . ALA A 1 91 ? 11.493 18.067 59.674 1.00 54.36 87 ALA A C 1
ATOM 634 O O . ALA A 1 91 ? 10.655 17.493 58.970 1.00 54.75 87 ALA A O 1
ATOM 636 N N . ARG A 1 92 ? 12.182 19.125 59.242 1.00 55.29 88 ARG A N 1
ATOM 637 C CA . ARG A 1 92 ? 12.022 19.604 57.874 1.00 56.46 88 ARG A CA 1
ATOM 638 C C . ARG A 1 92 ? 12.521 18.572 56.871 1.00 57.10 88 ARG A C 1
ATOM 639 O O . ARG A 1 92 ? 11.883 18.345 55.835 1.00 56.49 88 ARG A O 1
ATOM 647 N N . ASP A 1 93 ? 13.654 17.931 57.166 1.00 58.28 89 ASP A N 1
ATOM 648 C CA . ASP A 1 93 ? 14.153 16.869 56.298 1.00 59.67 89 ASP A CA 1
ATOM 649 C C . ASP A 1 93 ? 13.167 15.711 56.229 1.00 57.07 89 ASP A C 1
ATOM 650 O O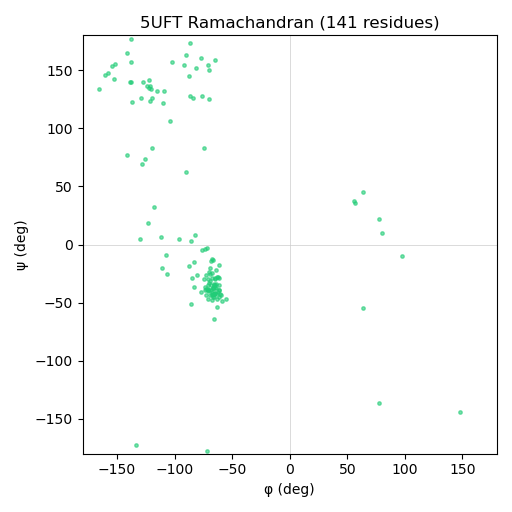 . ASP A 1 93 ? 12.931 15.149 55.153 1.00 56.36 89 ASP A O 1
ATOM 655 N N . ALA A 1 94 ? 12.574 15.346 57.367 1.00 54.81 90 ALA A N 1
ATOM 656 C CA . ALA A 1 94 ? 11.596 14.265 57.375 1.00 53.47 90 ALA A CA 1
ATOM 657 C C . ALA A 1 94 ? 10.326 14.665 56.636 1.00 54.22 90 ALA A C 1
ATOM 658 O O . ALA A 1 94 ? 9.694 13.828 55.981 1.00 53.85 90 ALA A O 1
ATOM 660 N N . MET A 1 95 ? 9.935 15.938 56.729 1.00 54.02 91 MET A N 1
ATOM 661 C CA . MET A 1 95 ? 8.745 16.393 56.017 1.00 52.22 91 MET A CA 1
ATOM 662 C C . MET A 1 95 ? 8.951 16.330 54.509 1.00 54.89 91 MET A C 1
ATOM 663 O O . MET A 1 95 ? 8.056 15.901 53.771 1.00 57.32 91 MET A O 1
ATOM 668 N N . TYR A 1 96 ? 10.127 16.747 54.034 1.00 56.11 92 TYR A N 1
ATOM 669 C CA . TYR A 1 96 ? 10.440 16.650 52.610 1.00 58.17 92 TYR A CA 1
ATOM 670 C C . TYR A 1 96 ? 10.366 15.207 52.129 1.00 59.63 92 TYR A C 1
ATOM 671 O O . TYR A 1 96 ? 9.738 14.911 51.105 1.00 62.55 92 TYR A O 1
ATOM 680 N N . ARG A 1 97 ? 11.008 14.292 52.858 1.00 58.71 93 ARG A N 1
ATOM 681 C CA . ARG A 1 97 ? 11.073 12.902 52.422 1.00 60.76 93 ARG A CA 1
ATOM 682 C C . ARG A 1 97 ? 9.726 12.197 52.524 1.00 62.21 93 ARG A C 1
ATOM 683 O O . ARG A 1 97 ? 9.499 11.215 51.809 1.00 65.43 93 ARG A O 1
ATOM 691 N N . MET A 1 98 ? 8.827 12.672 53.390 1.00 60.05 94 MET A N 1
ATOM 692 C CA . MET A 1 98 ? 7.515 12.042 53.501 1.00 60.85 94 MET A CA 1
ATOM 693 C C . MET A 1 98 ? 6.643 12.365 52.293 1.00 62.81 94 MET A C 1
ATOM 694 O O . MET A 1 98 ? 5.971 11.480 51.749 1.00 64.55 94 MET A O 1
ATOM 699 N N . LEU A 1 99 ? 6.649 13.623 51.854 1.00 61.98 95 LEU A N 1
ATOM 700 C CA . LEU A 1 99 ? 5.770 14.059 50.776 1.00 64.90 95 LEU A CA 1
ATOM 701 C C . LEU A 1 99 ? 6.347 13.802 49.389 1.00 66.27 95 LEU A C 1
ATOM 702 O O . LEU A 1 99 ? 5.580 13.608 48.439 1.00 66.69 95 LEU A O 1
ATOM 707 N N . LYS A 1 100 ? 7.674 13.790 49.244 1.00 67.62 96 LYS A N 1
ATOM 708 C CA . LYS A 1 100 ? 8.302 13.637 47.939 1.00 70.73 96 LYS A CA 1
ATOM 709 C C . LYS A 1 100 ? 8.939 12.274 47.704 1.00 73.55 96 LYS A C 1
ATOM 710 O O . LYS A 1 100 ? 9.066 11.865 46.546 1.00 77.60 96 LYS A O 1
ATOM 716 N N . GLU A 1 101 ? 9.342 11.565 48.760 1.00 73.26 97 GLU A N 1
ATOM 717 C CA . GLU A 1 101 ? 10.114 10.334 48.626 1.00 76.09 97 GLU A CA 1
ATOM 718 C C . GLU A 1 101 ? 9.442 9.149 49.311 1.00 75.41 97 GLU A C 1
ATOM 719 O O . GLU A 1 101 ? 10.102 8.139 49.583 1.00 76.55 97 GLU A O 1
ATOM 725 N N . ASN A 1 102 ? 8.143 9.252 49.599 1.00 74.08 98 ASN A N 1
ATOM 726 C CA . ASN A 1 102 ? 7.384 8.182 50.256 1.00 74.70 98 ASN A CA 1
ATOM 727 C C . ASN A 1 102 ? 8.032 7.776 51.579 1.00 74.09 98 ASN A C 1
ATOM 728 O O . ASN A 1 102 ? 8.058 6.601 51.951 1.00 74.90 98 ASN A O 1
ATOM 733 N N . GLY A 1 103 ? 8.559 8.759 52.297 1.00 71.75 99 GLY A N 1
ATOM 734 C CA . GLY A 1 103 ? 9.250 8.507 53.538 1.00 69.95 99 GLY A CA 1
ATOM 735 C C . GLY A 1 103 ? 8.307 8.455 54.718 1.00 68.38 99 GLY A C 1
ATOM 736 O O . GLY A 1 103 ? 7.101 8.729 54.620 1.00 68.25 99 GLY A O 1
ATOM 737 N N . PRO A 1 104 ? 8.859 8.098 55.873 1.00 65.55 100 PRO A N 1
ATOM 738 C CA . PRO A 1 104 ? 8.042 7.984 57.083 1.00 64.14 100 PRO A CA 1
ATOM 739 C C . PRO A 1 104 ? 7.713 9.346 57.677 1.00 63.91 100 PRO A C 1
ATOM 740 O O . PRO A 1 104 ? 8.365 10.355 57.403 1.00 65.48 100 PRO A O 1
ATOM 744 N N . ALA A 1 105 ? 6.677 9.352 58.510 1.00 61.80 101 ALA A N 1
ATOM 745 C CA . ALA A 1 105 ? 6.260 10.577 59.167 1.00 61.28 101 ALA A CA 1
ATOM 746 C C . ALA A 1 105 ? 7.294 11.001 60.208 1.00 61.16 101 ALA A C 1
ATOM 747 O O . ALA A 1 105 ? 7.990 10.159 60.784 1.00 63.57 101 ALA A O 1
ATOM 749 N N . PRO A 1 106 ? 7.426 12.301 60.459 1.00 59.57 102 PRO A N 1
ATOM 750 C CA . PRO A 1 106 ? 8.350 12.759 61.500 1.00 59.40 102 PRO A CA 1
ATOM 751 C C . PRO A 1 106 ? 7.906 12.295 62.878 1.00 59.09 102 PRO A C 1
ATOM 752 O O . PRO A 1 106 ? 6.742 11.963 63.114 1.00 60.34 102 PRO A O 1
ATOM 756 N N . GLU A 1 107 ? 8.868 12.273 63.799 1.00 60.15 103 GLU A N 1
ATOM 757 C CA . GLU A 1 107 ? 8.598 11.849 65.166 1.00 61.42 103 GLU A CA 1
ATOM 758 C C . GLU A 1 107 ? 9.207 12.826 66.164 1.00 59.68 103 GLU A C 1
ATOM 759 O O . GLU A 1 107 ? 9.704 13.888 65.776 1.00 59.04 103 GLU A O 1
ATOM 765 N N . GLY A 1 108 ? 9.166 12.484 67.447 1.00 60.63 104 GLY A N 1
ATOM 766 C CA . GLY A 1 108 ? 9.653 13.381 68.475 1.00 59.36 104 GLY A CA 1
ATOM 767 C C . GLY A 1 108 ? 8.669 14.491 68.775 1.00 57.84 104 GLY A C 1
ATOM 768 O O . GLY A 1 108 ? 7.465 14.246 68.891 1.00 58.68 104 GLY A O 1
ATOM 769 N N . ARG A 1 109 ? 9.167 15.722 68.901 1.00 55.61 105 ARG A N 1
ATOM 770 C CA . ARG A 1 109 ? 8.292 16.858 69.160 1.00 56.71 105 ARG A CA 1
ATOM 771 C C . ARG A 1 109 ? 7.481 17.270 67.938 1.00 57.40 105 ARG A C 1
ATOM 772 O O . ARG A 1 109 ? 6.648 18.176 68.048 1.00 59.53 105 ARG A O 1
ATOM 780 N N . PHE A 1 110 ? 7.698 16.637 66.786 1.00 54.86 106 PHE A N 1
ATOM 781 C CA . PHE A 1 110 ? 6.902 16.887 65.591 1.00 55.02 106 PHE A CA 1
ATOM 782 C C . PHE A 1 110 ? 6.160 15.630 65.149 1.00 55.70 106 PHE A C 1
ATOM 783 O O . PHE A 1 110 ? 5.942 15.414 63.956 1.00 56.25 106 PHE A O 1
ATOM 791 N N . ALA A 1 111 ? 5.766 14.793 66.111 1.00 53.72 107 ALA A N 1
ATOM 792 C CA . ALA A 1 111 ? 5.029 13.578 65.790 1.00 52.55 107 ALA A CA 1
ATOM 793 C C . ALA A 1 111 ? 3.622 13.869 65.288 1.00 52.01 107 ALA A C 1
ATOM 794 O O . ALA A 1 111 ? 3.022 13.008 64.637 1.00 52.55 107 ALA A O 1
ATOM 796 N N . ASP A 1 112 ? 3.082 15.057 65.570 1.00 50.81 108 ASP A N 1
ATOM 797 C CA . ASP A 1 112 ? 1.757 15.420 65.081 1.00 52.13 108 ASP A CA 1
ATOM 798 C C . ASP A 1 112 ? 1.703 15.567 63.567 1.00 52.13 108 ASP A C 1
ATOM 799 O O . ASP A 1 112 ? 0.602 15.622 63.009 1.00 54.18 108 ASP A O 1
ATOM 804 N N . MET A 1 113 ? 2.852 15.633 62.892 1.00 50.80 109 MET A N 1
ATOM 805 C CA . MET A 1 113 ? 2.863 15.673 61.435 1.00 53.06 109 MET A CA 1
ATOM 806 C C . MET A 1 113 ? 2.479 14.341 60.808 1.00 55.99 109 MET A C 1
ATOM 807 O O . MET A 1 113 ? 2.406 14.256 59.577 1.00 57.24 109 MET A O 1
ATOM 812 N N . LYS A 1 114 ? 2.244 13.304 61.619 1.00 55.44 110 LYS A N 1
ATOM 813 C CA . LYS A 1 114 ? 1.751 12.039 61.085 1.00 55.71 110 LYS A CA 1
ATOM 814 C C . LYS A 1 114 ? 0.377 12.202 60.452 1.00 56.13 110 LYS A C 1
ATOM 815 O O . LYS A 1 114 ? 0.020 11.451 59.536 1.00 57.04 110 LYS A O 1
ATOM 821 N N . TYR A 1 115 ? -0.404 13.176 60.920 1.00 56.82 111 TYR A N 1
ATOM 822 C CA . TYR A 1 115 ? -1.710 13.458 60.343 1.00 59.84 111 TYR A CA 1
ATOM 823 C C . TYR A 1 115 ? -1.620 14.202 59.018 1.00 60.56 111 TYR A C 1
ATOM 824 O O . TYR A 1 115 ? -2.655 14.429 58.381 1.00 62.05 111 TYR A O 1
ATOM 833 N N . PHE A 1 116 ? -0.418 14.587 58.597 1.00 58.71 112 PHE A N 1
ATOM 834 C CA . PHE A 1 116 ? -0.185 15.184 57.290 1.00 59.95 112 PHE A CA 1
ATOM 835 C C . PHE A 1 116 ? 0.282 14.163 56.261 1.00 61.91 112 PHE A C 1
ATOM 836 O O . PHE A 1 116 ? 0.606 14.542 55.132 1.00 63.33 112 PHE A O 1
ATOM 844 N N . GLU A 1 117 ? 0.331 12.884 56.630 1.00 62.92 113 GLU A N 1
ATOM 845 C CA . GLU A 1 117 ? 0.755 11.852 55.688 1.00 64.49 113 GLU A CA 1
ATOM 846 C C . GLU A 1 117 ? -0.142 11.739 54.458 1.00 65.29 113 GLU A C 1
ATOM 847 O O . GLU A 1 117 ? 0.398 11.517 53.360 1.00 65.32 113 GLU A O 1
ATOM 853 N N . PRO A 1 118 ? -1.473 11.862 54.547 1.00 64.52 114 PRO A N 1
ATOM 854 C CA . PRO A 1 118 ? -2.285 11.831 53.316 1.00 63.27 114 PRO A CA 1
ATOM 855 C C . PRO A 1 118 ? -1.972 12.951 52.335 1.00 62.99 114 PRO A C 1
ATOM 856 O O . PRO A 1 118 ? -2.340 12.837 51.159 1.00 64.62 114 PRO A O 1
ATOM 860 N N . VAL A 1 119 ? -1.310 14.028 52.770 1.00 61.42 115 VAL A N 1
ATOM 861 C CA . VAL A 1 119 ? -0.947 15.099 51.847 1.00 63.64 115 VAL A CA 1
ATOM 862 C C . VAL A 1 119 ? 0.115 14.638 50.853 1.00 65.91 115 VAL A C 1
ATOM 863 O O . VAL A 1 119 ? 0.344 15.304 49.836 1.00 65.30 115 VAL A O 1
ATOM 867 N N . ARG A 1 120 ? 0.757 13.496 51.115 1.00 67.99 116 ARG A N 1
ATOM 868 C CA . ARG A 1 120 ? 1.795 12.980 50.226 1.00 69.47 116 ARG A CA 1
ATOM 869 C C . ARG A 1 120 ? 1.288 12.826 48.795 1.00 76.81 116 ARG A C 1
ATOM 870 O O . ARG A 1 120 ? 1.955 13.236 47.839 1.00 76.56 116 ARG A O 1
ATOM 878 N N . ASP A 1 121 ? 0.104 12.239 48.631 1.00 83.79 117 ASP A N 1
ATOM 879 C CA . ASP A 1 121 ? -0.481 12.022 47.313 1.00 86.59 117 ASP A CA 1
ATOM 880 C C . ASP A 1 121 ? -1.196 13.253 46.769 1.00 86.02 117 ASP A C 1
ATOM 881 O O . ASP A 1 121 ? -1.867 13.158 45.736 1.00 88.23 117 ASP A O 1
ATOM 886 N N . TYR A 1 122 ? -1.065 14.397 47.436 1.00 78.25 118 TYR A N 1
ATOM 887 C CA . TYR A 1 122 ? -1.703 15.653 47.043 1.00 74.46 118 TYR A CA 1
ATOM 888 C C . TYR A 1 122 ? -0.590 16.666 46.785 1.00 71.07 118 TYR A C 1
ATOM 889 O O . TYR A 1 122 ? -0.257 17.478 47.651 1.00 69.84 118 TYR A O 1
ATOM 898 N N . LYS A 1 123 ? -0.023 16.616 45.576 1.00 69.91 119 LYS A N 1
ATOM 899 C CA . LYS A 1 123 ? 1.160 17.416 45.273 1.00 67.17 119 LYS A CA 1
ATOM 900 C C . LYS A 1 123 ? 0.867 18.911 45.310 1.00 66.03 119 LYS A C 1
ATOM 901 O O . LYS A 1 123 ? 1.758 19.710 45.622 1.00 64.99 119 LYS A O 1
ATOM 903 N N . ALA A 1 124 ? -0.368 19.309 45.002 1.00 68.51 120 ALA A N 1
ATOM 904 C CA . ALA A 1 124 ? -0.708 20.725 44.920 1.00 68.15 120 ALA A CA 1
ATOM 905 C C . ALA A 1 124 ? -0.657 21.437 46.266 1.00 67.00 120 ALA A C 1
ATOM 906 O O . ALA A 1 124 ? -0.696 22.672 46.292 1.00 66.95 120 ALA A O 1
ATOM 908 N N . ARG A 1 125 ? -0.567 20.702 47.375 1.00 65.60 121 ARG A N 1
ATOM 909 C CA . ARG A 1 125 ? -0.532 21.297 48.705 1.00 63.59 121 ARG A CA 1
ATOM 910 C C . ARG A 1 125 ? 0.816 21.123 49.394 1.00 63.26 121 ARG A C 1
ATOM 911 O O . ARG A 1 125 ? 0.945 21.473 50.572 1.00 63.01 121 ARG A O 1
ATOM 919 N N . HIS A 1 126 ? 1.822 20.590 48.694 1.00 64.30 122 HIS A N 1
ATOM 920 C CA . HIS A 1 126 ? 3.105 20.313 49.335 1.00 62.93 122 HIS A CA 1
ATOM 921 C C . HIS A 1 126 ? 3.820 21.597 49.741 1.00 63.14 122 HIS A C 1
ATOM 922 O O . HIS A 1 126 ? 4.415 21.666 50.823 1.00 60.71 122 HIS A O 1
ATOM 929 N N . ALA A 1 127 ? 3.775 22.622 48.887 1.00 64.78 123 ALA A N 1
ATOM 930 C CA . ALA A 1 127 ? 4.492 23.857 49.187 1.00 63.97 123 ALA A CA 1
ATOM 931 C C . ALA A 1 127 ? 3.879 24.578 50.382 1.00 63.22 123 ALA A C 1
ATOM 932 O O . ALA A 1 127 ? 4.604 25.063 51.259 1.00 60.68 123 ALA A O 1
ATOM 934 N N . SER A 1 128 ? 2.548 24.653 50.438 1.00 64.49 124 SER A N 1
ATOM 935 C CA . SER A 1 128 ? 1.889 25.376 51.522 1.00 64.42 124 SER A CA 1
ATOM 936 C C . SER A 1 128 ? 2.155 24.719 52.870 1.00 64.40 124 SER A C 1
ATOM 937 O O . SER A 1 128 ? 2.335 25.407 53.882 1.00 63.70 124 SER A O 1
ATOM 940 N N . THR A 1 129 ? 2.189 23.386 52.903 1.00 62.94 125 THR A N 1
ATOM 941 C CA . THR A 1 129 ? 2.423 22.688 54.162 1.00 59.72 125 THR A CA 1
ATOM 942 C C . THR A 1 129 ? 3.834 22.942 54.683 1.00 57.93 125 THR A C 1
ATOM 943 O O . THR A 1 129 ? 4.037 23.092 55.894 1.00 57.55 125 THR A O 1
ATOM 947 N N . LEU A 1 130 ? 4.819 23.015 53.786 1.00 56.51 126 LEU A N 1
ATOM 948 C CA . LEU A 1 130 ? 6.213 23.180 54.183 1.00 54.91 126 LEU A CA 1
ATOM 949 C C . LEU A 1 130 ? 6.619 24.632 54.401 1.00 53.88 126 LEU A C 1
ATOM 950 O O . LEU A 1 130 ? 7.796 24.887 54.679 1.00 54.52 126 LEU A O 1
ATOM 955 N N . LEU A 1 131 ? 5.689 25.583 54.287 1.00 53.44 127 LEU A N 1
ATOM 956 C CA . LEU A 1 131 ? 6.048 26.993 54.416 1.00 54.30 127 LEU A CA 1
ATOM 957 C C . LEU A 1 131 ? 6.630 27.294 55.792 1.00 55.24 127 LEU A C 1
ATOM 958 O O . LEU A 1 131 ? 7.648 27.985 55.9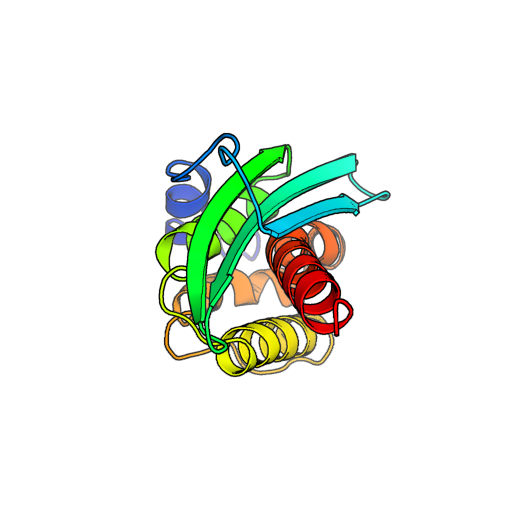11 1.00 56.15 127 LEU A O 1
ATOM 963 N N . THR A 1 132 ? 5.994 26.782 56.848 1.00 53.28 128 THR A N 1
ATOM 964 C CA . THR A 1 132 ? 6.456 27.087 58.197 1.00 53.72 128 THR A CA 1
ATOM 965 C C . THR A 1 132 ? 7.803 26.438 58.492 1.00 53.96 128 THR A C 1
ATOM 966 O O . THR A 1 132 ? 8.602 26.992 59.255 1.00 54.80 128 THR A O 1
ATOM 970 N N . PHE A 1 133 ? 8.078 25.277 57.893 1.00 52.95 129 PHE A N 1
ATOM 971 C CA . PHE A 1 133 ? 9.355 24.614 58.131 1.00 51.38 129 PHE A CA 1
ATOM 972 C C . PHE A 1 133 ? 10.488 25.331 57.410 1.00 53.42 129 PHE A C 1
ATOM 973 O O . PHE A 1 133 ? 11.590 25.468 57.953 1.00 52.68 129 PHE A O 1
ATOM 981 N N . ASP A 1 134 ? 10.234 25.797 56.186 1.00 55.98 130 ASP A N 1
ATOM 982 C CA . ASP A 1 134 ? 11.265 26.503 55.435 1.00 57.44 130 ASP A CA 1
ATOM 983 C C . ASP A 1 134 ? 11.492 27.906 55.976 1.00 57.82 130 ASP A C 1
ATOM 984 O O . ASP A 1 134 ? 12.605 28.434 55.876 1.00 59.36 130 ASP A O 1
ATOM 989 N N . ALA A 1 135 ? 10.458 28.525 56.549 1.00 58.39 131 ALA A N 1
ATOM 990 C CA . ALA A 1 135 ? 10.631 29.849 5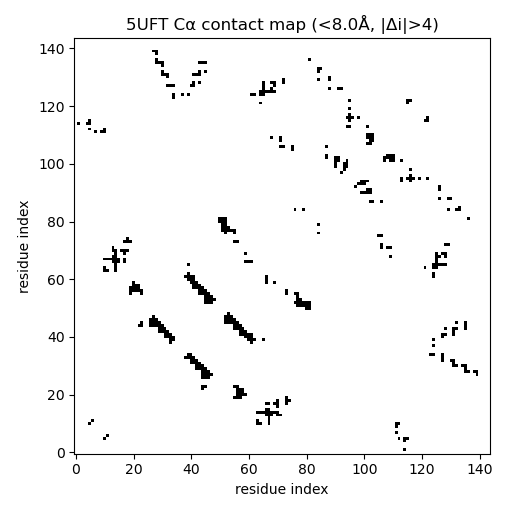7.132 1.00 57.57 131 ALA A CA 1
ATOM 991 C C . ALA A 1 135 ? 11.463 29.782 58.406 1.00 57.64 131 ALA A C 1
ATOM 992 O O . ALA A 1 135 ? 12.279 30.673 58.667 1.00 57.43 131 ALA A O 1
ATOM 994 N N . VAL A 1 136 ? 11.271 28.735 59.212 1.00 55.30 132 VAL A N 1
ATOM 995 C CA . VAL A 1 136 ? 12.076 28.573 60.418 1.00 53.70 132 VAL A CA 1
ATOM 996 C C . VAL A 1 136 ? 13.517 28.242 60.053 1.00 53.43 132 VAL A C 1
ATOM 997 O O . VAL A 1 136 ? 14.461 28.790 60.635 1.00 53.82 132 VAL A O 1
ATOM 1001 N N . ALA A 1 137 ? 13.709 27.350 59.079 1.00 53.58 133 ALA A N 1
ATOM 1002 C CA . ALA A 1 137 ? 15.059 26.979 58.669 1.00 53.85 133 ALA A CA 1
ATOM 1003 C C . ALA A 1 137 ? 15.805 28.157 58.060 1.00 57.09 133 ALA A C 1
ATOM 1004 O O . ALA A 1 137 ? 17.037 28.221 58.144 1.00 58.51 133 ALA A O 1
ATOM 1006 N N . ASP A 1 138 ? 15.085 29.097 57.446 1.00 57.49 134 ASP A N 1
ATOM 1007 C CA . ASP A 1 138 ? 15.746 30.278 56.904 1.00 58.68 134 ASP A CA 1
ATOM 1008 C C . ASP A 1 138 ? 16.186 31.217 58.020 1.00 58.38 134 ASP A C 1
ATOM 1009 O O . ASP A 1 138 ? 17.261 31.824 57.941 1.00 59.81 134 ASP A O 1
ATOM 1014 N N . CYS A 1 139 ? 15.371 31.347 59.071 1.00 57.48 135 CYS A N 1
ATOM 1015 C CA . CYS A 1 139 ? 15.769 32.153 60.221 1.00 57.56 135 CYS A CA 1
ATOM 1016 C C . CYS A 1 139 ? 17.003 31.569 60.897 1.00 58.33 135 CYS A C 1
ATOM 1017 O O . CYS A 1 139 ? 17.920 32.306 61.278 1.00 60.30 135 CYS A O 1
ATOM 1020 N N . ILE A 1 140 ? 17.037 30.244 61.060 1.00 56.94 136 ILE A N 1
ATOM 1021 C CA . ILE A 1 140 ? 18.216 29.587 61.617 1.00 57.32 136 ILE A CA 1
ATOM 1022 C C . ILE A 1 140 ? 19.434 29.860 60.747 1.00 59.39 136 ILE A C 1
ATOM 1023 O O . ILE A 1 140 ? 20.521 30.167 61.252 1.00 61.64 136 ILE A O 1
ATOM 1028 N N . ARG A 1 141 ? 19.268 29.763 59.426 1.00 59.94 137 ARG A N 1
ATOM 1029 C CA . ARG A 1 141 ? 20.378 30.018 58.518 1.00 62.72 137 ARG A CA 1
ATOM 1030 C C . ARG A 1 141 ? 20.850 31.464 58.605 1.00 63.46 137 ARG A C 1
ATOM 1031 O O . ARG A 1 141 ? 22.048 31.734 58.458 1.00 65.93 137 ARG A O 1
ATOM 1039 N N . GLN A 1 142 ? 19.931 32.404 58.847 1.00 62.16 138 GLN A N 1
ATOM 1040 C CA . GLN A 1 142 ? 20.320 33.802 59.007 1.00 61.96 138 GLN A CA 1
ATOM 1041 C C . GLN A 1 142 ? 21.136 34.001 60.279 1.00 62.50 138 GLN A C 1
ATOM 1042 O O . GLN A 1 142 ? 22.186 34.654 60.260 1.00 63.69 138 GLN A O 1
ATOM 1048 N N . ILE A 1 143 ? 20.661 33.448 61.399 1.00 61.66 139 ILE A N 1
ATOM 1049 C CA . ILE A 1 143 ? 21.356 33.617 62.673 1.00 62.78 139 ILE A CA 1
ATOM 1050 C C . ILE A 1 143 ? 22.712 32.927 62.642 1.00 65.04 139 ILE A C 1
ATOM 1051 O O . ILE A 1 143 ? 23.679 33.405 63.250 1.00 66.43 139 ILE A O 1
ATOM 1056 N N . GLU A 1 144 ? 22.812 31.800 61.933 1.00 65.95 140 GLU A N 1
ATOM 1057 C CA . GLU A 1 144 ? 24.094 31.112 61.819 1.00 68.56 140 GLU A CA 1
ATOM 1058 C C . GLU A 1 144 ? 25.064 31.891 60.939 1.00 70.19 140 GLU A C 1
ATOM 1059 O O . GLU A 1 144 ? 26.261 31.968 61.241 1.00 71.34 140 GLU A O 1
ATOM 1065 N N . GLU A 1 145 ? 24.563 32.474 59.846 1.00 71.22 141 GLU A N 1
ATOM 1066 C CA . GLU A 1 145 ? 25.420 33.228 58.936 1.00 74.48 141 GLU A CA 1
ATOM 1067 C C . GLU A 1 145 ? 26.049 34.426 59.625 1.00 76.72 141 GLU A C 1
ATOM 1068 O O . GLU A 1 145 ? 27.139 34.865 59.240 1.00 78.26 141 GLU A O 1
ATOM 1070 N N . LYS A 1 146 ? 25.376 34.972 60.637 1.00 76.95 142 LYS A N 1
ATOM 1071 C CA . LYS A 1 146 ? 25.914 36.084 61.416 1.00 80.40 142 LYS A CA 1
ATOM 1072 C C . LYS A 1 146 ? 27.004 35.546 62.347 1.00 83.53 142 LYS A C 1
ATOM 1073 O O . LYS A 1 146 ? 26.786 35.259 63.525 1.00 84.36 142 LYS A O 1
ATOM 1075 N N . ALA A 1 147 ? 28.206 35.407 61.796 1.00 86.13 143 ALA A N 1
ATOM 1076 C CA . ALA A 1 147 ? 29.352 34.895 62.539 1.00 86.64 143 ALA A CA 1
ATOM 1077 C C . ALA A 1 147 ? 30.651 35.316 61.854 1.00 89.14 143 ALA A C 1
ATOM 1078 O O . ALA A 1 147 ? 30.977 34.800 60.790 1.00 89.68 143 ALA A O 1
#

Sequence (144 aa):
SMIDDIYNNKRILEFAGNMERIGQLAEPDAVATVHSKLCGSTVTVYLKMRDGVVTDFAHEVKACALGQASSSVMARNVIGATADELRAARDAMYRMLKENGPAPEGRFADMKYFEPVRDYKARHASTLLTFDAVADCIRQIEEKA

Solvent-accessible surface area: 7193 Å² total; per-residue (Å²): 108,115,116,102,69,17,68,31,82,121,0,100,52,14,15,61,90,49,78,118,92,24,64,28,95,141,43,78,7,62,3,91,33,69,6,203,104,70,59,6,48,0,20,0,30,0,59,28,180,128,38,51,1,74,43,2,7,0,76,27,72,15,36,27,0,0,56,0,0,0,0,1,2,3,95,32,0,61,38,0,52,11,98,73,8,91,59,8,74,67,28,0,94,134,0,7,142,128,110,9,108,25,6,145,64,87,2,39,53,0,114,57,0,70,37,0,53,110,67,76,75,49,14,53,2,0,12,6,0,4,36,0,2,19,42,0,3,140,60,46,95,76,85,135

Radius of gyration: 14.26 Å; Cα contacts (8 Å, |Δi|>4): 261; chains: 1; bounding box: 41×35×30 Å

B-factor: mean 65.36, std 10.42, range [46.96, 109.43]

Nearest PDB structures (foldseek):
  5uft-assembly1_A  TM=1.007E+00  e=8.989E-28  Brucella abortus 2308
  6a6g-assembly1_C  TM=9.130E-01  e=5.304E-10  Fervidobacterium islandicum
  2qq4-assembly2_D  TM=8.741E-01  e=2.487E-09  Thermus thermophilus
  6a6g-assembly1_D  TM=9.093E-01  e=7.378E-09  Fervidobacterium islandicum
  6jzw-assembly2_B  TM=8.903E-01  e=1.308E-08  Bacillus subtilis subsp. subtilis str. 168

Foldseek 3Di:
DLVCLQCDPLLQVQLVDAPQEDEDDDALFWFWDADPLFGWIKIKGWHDDPQFTADIHMHTDFDSLLSSLNSLCRVQRHGDGLVLLVVQLVQLCCLQPVVHAHDDDSSNSCNSNNSCSVVVSCSRSNCNNSVRVNVRVVSNVVPD

Organism: Brucella abortus (strain 2308) (NCBI:txid359391)